Protein AF-A0A842LX96-F1 (afdb_monomer)

Radius of gyration: 23.02 Å; Cα contacts (8 Å, |Δi|>4): 165; chains: 1; bounding box: 58×31×59 Å

Secondary structure (DSSP, 8-state):
---TTHHHHHHHHHHHHHHEEEEEEEEETTEEEEEEEESS-HHHHHHHHHHHS-TTEEEEEEEETTEEEEEEEE----HHHHHHHHHHHHHHHHHHHHHHTT--TTT-GGGGGGGHHHHHHHHHHHHHHHHHHHHHT-

Foldseek 3Di:
DDDPCVVLVVLQVVLQVVFFVFPDWDADPQKIKTKGFGPDDPVVSVVSCVVRHDPQKDWDWDDDPRMTIIIIHGDDDPVVVVVVVLVVQLQVQLCVQLVVVVQHCVVPVVSSVNSNVRSVVVCVVVVVVVVVVVVVVD

Structure (mmCIF, N/CA/C/O backbone):
data_AF-A0A842LX96-F1
#
_entry.id   AF-A0A842LX96-F1
#
loop_
_atom_site.group_PDB
_atom_site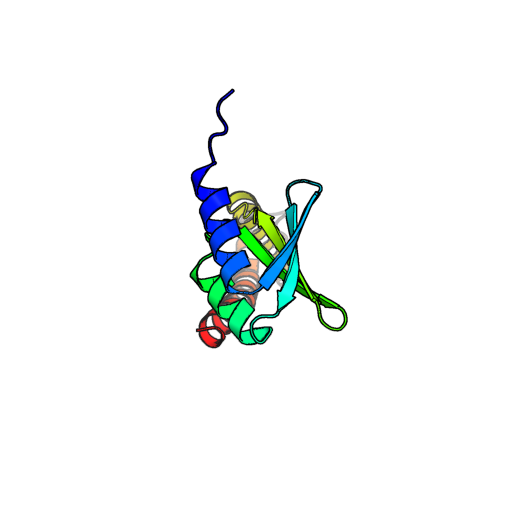.id
_atom_site.type_symbol
_atom_site.label_atom_id
_atom_site.label_alt_id
_atom_site.label_comp_id
_atom_site.label_asym_id
_atom_site.label_entity_id
_atom_site.label_seq_id
_atom_site.pdbx_PDB_ins_code
_atom_site.Cartn_x
_atom_site.Cartn_y
_atom_site.Cartn_z
_atom_site.occupancy
_atom_site.B_iso_or_equiv
_atom_site.auth_seq_id
_atom_site.auth_comp_id
_atom_site.auth_asym_id
_atom_site.auth_atom_id
_atom_site.pdbx_PDB_model_num
ATOM 1 N N . MET A 1 1 ? -31.520 16.627 -3.575 1.00 38.06 1 MET A N 1
ATOM 2 C CA . MET A 1 1 ? -30.362 15.749 -3.836 1.00 38.06 1 MET A CA 1
ATOM 3 C C . MET A 1 1 ? -30.390 14.664 -2.775 1.00 38.06 1 MET A C 1
ATOM 5 O O . MET A 1 1 ? -30.026 14.938 -1.642 1.00 38.06 1 MET A O 1
ATOM 9 N N . GLU A 1 2 ? -30.941 13.495 -3.100 1.00 35.00 2 GLU A N 1
ATOM 10 C CA . GLU A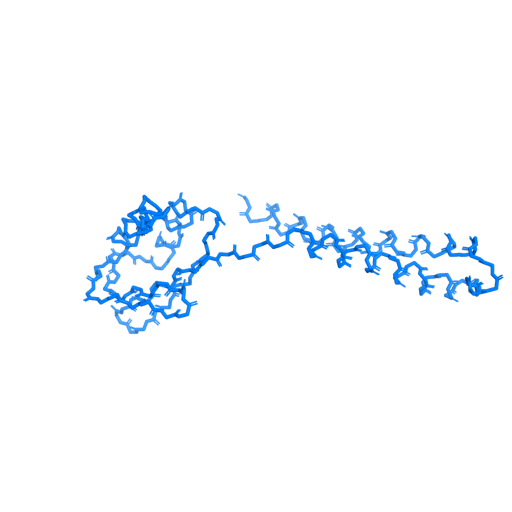 1 2 ? -30.909 12.322 -2.217 1.00 35.00 2 GLU A CA 1
ATOM 11 C C . GLU A 1 2 ? -29.460 11.843 -2.018 1.00 35.00 2 GLU A C 1
ATOM 13 O O . GLU A 1 2 ? -28.710 11.793 -3.000 1.00 35.00 2 GLU A O 1
ATOM 18 N N . PRO A 1 3 ? -29.036 11.497 -0.789 1.00 47.44 3 PRO A N 1
ATOM 19 C CA . PRO A 1 3 ? -27.689 11.002 -0.555 1.00 47.44 3 PRO A CA 1
ATOM 20 C C . PRO A 1 3 ? -27.604 9.548 -1.030 1.00 47.44 3 PRO A C 1
ATOM 22 O O . PRO A 1 3 ? -28.285 8.674 -0.500 1.00 47.44 3 PRO A O 1
ATOM 25 N N . LYS A 1 4 ? -26.758 9.278 -2.027 1.00 48.34 4 LYS A N 1
ATOM 26 C CA . LYS A 1 4 ? -26.601 7.967 -2.684 1.00 48.34 4 LYS A CA 1
ATOM 27 C C . LYS A 1 4 ? -26.004 6.844 -1.809 1.00 48.34 4 LYS A C 1
ATOM 29 O O . LYS A 1 4 ? -25.839 5.740 -2.313 1.00 48.34 4 LYS A O 1
ATOM 34 N N . ASP A 1 5 ? -25.757 7.066 -0.515 1.00 58.38 5 ASP A N 1
ATOM 35 C CA . ASP A 1 5 ? -24.982 6.140 0.332 1.00 58.38 5 ASP A CA 1
ATOM 36 C C . ASP A 1 5 ? -25.552 5.917 1.752 1.00 58.38 5 ASP A C 1
ATOM 38 O O . ASP A 1 5 ? -24.845 5.456 2.645 1.00 58.38 5 ASP A O 1
ATOM 42 N N . THR A 1 6 ? -26.834 6.209 2.005 1.00 61.12 6 THR A N 1
ATOM 43 C CA . THR A 1 6 ? -27.439 6.141 3.360 1.00 61.12 6 THR A CA 1
ATOM 44 C C . THR A 1 6 ? -27.325 4.774 4.049 1.00 61.12 6 THR A C 1
ATOM 46 O O . THR A 1 6 ? -27.140 4.715 5.264 1.00 61.12 6 THR A O 1
ATOM 49 N N . TRP A 1 7 ? -27.376 3.671 3.297 1.00 63.84 7 TRP A N 1
ATOM 50 C CA . TRP A 1 7 ? -27.241 2.319 3.854 1.00 63.84 7 TRP A CA 1
ATOM 51 C C . TRP A 1 7 ? -25.821 2.020 4.362 1.00 63.84 7 TRP A C 1
ATOM 53 O O . TRP A 1 7 ? -25.660 1.285 5.338 1.00 63.84 7 TRP A O 1
ATOM 63 N N . LYS A 1 8 ? -24.790 2.614 3.739 1.00 75.25 8 LYS A N 1
ATOM 64 C CA . LYS A 1 8 ? -23.386 2.435 4.138 1.00 75.25 8 LYS A CA 1
ATOM 65 C C . LYS A 1 8 ? -23.130 3.085 5.496 1.00 75.25 8 LYS A C 1
ATOM 67 O O . LYS A 1 8 ? -22.542 2.456 6.372 1.00 75.25 8 LYS A O 1
ATOM 72 N N . PHE A 1 9 ? -23.649 4.298 5.698 1.00 77.94 9 PHE A N 1
ATOM 73 C CA . PHE A 1 9 ? -23.548 5.011 6.975 1.00 77.94 9 PHE A CA 1
ATOM 74 C C . PHE A 1 9 ? -24.183 4.235 8.130 1.00 77.94 9 PHE A C 1
ATOM 76 O O . PHE A 1 9 ? -23.579 4.141 9.196 1.00 77.94 9 PHE A O 1
ATOM 83 N N . TRP A 1 10 ? -25.358 3.633 7.915 1.00 80.00 10 TRP A N 1
ATOM 84 C CA . TRP A 1 10 ? -26.012 2.817 8.942 1.00 80.00 10 TRP A CA 1
ATOM 85 C C . TRP A 1 10 ? -25.163 1.602 9.336 1.00 80.00 10 TRP A C 1
ATOM 87 O O . TRP A 1 10 ? -24.987 1.341 10.523 1.00 80.00 10 TRP A O 1
ATOM 97 N N . LYS A 1 11 ? -24.564 0.912 8.355 1.00 85.50 11 LYS A N 1
ATOM 98 C CA . LYS A 1 11 ? -23.706 -0.255 8.603 1.00 85.50 11 LYS A CA 1
ATOM 99 C C . LYS A 1 11 ? -22.427 0.110 9.369 1.00 85.50 11 LYS A C 1
ATOM 101 O O . LYS A 1 11 ? -22.034 -0.611 10.284 1.00 85.50 11 LYS A O 1
ATOM 106 N N . ILE A 1 12 ? -21.795 1.234 9.015 1.00 86.50 12 ILE A N 1
ATOM 107 C CA . ILE A 1 12 ? -20.620 1.766 9.727 1.00 86.50 12 ILE A CA 1
ATOM 108 C C . ILE A 1 12 ? -21.000 2.108 11.171 1.00 86.50 12 ILE A C 1
ATOM 110 O O . ILE A 1 12 ? -20.337 1.672 12.109 1.00 86.50 12 ILE A O 1
ATOM 114 N N . GLU A 1 13 ? -22.090 2.851 11.360 1.00 87.12 13 GLU A N 1
ATOM 115 C CA . GLU A 1 13 ? -22.537 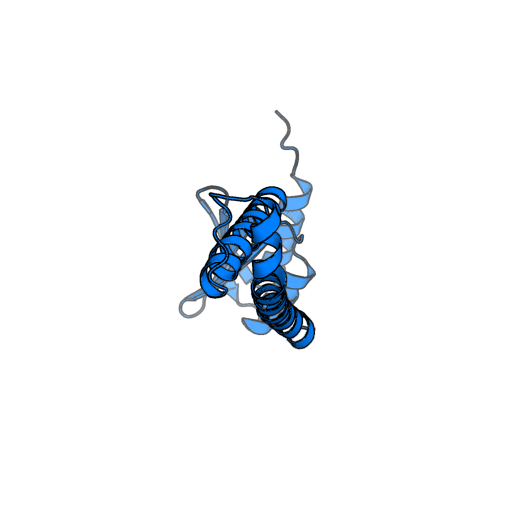3.266 12.687 1.00 87.12 13 GLU A CA 1
ATOM 116 C C . GLU A 1 13 ? -22.910 2.067 13.571 1.00 87.12 13 GLU A C 1
ATOM 118 O O . GLU A 1 13 ? -22.538 2.026 14.744 1.00 87.12 13 GLU A O 1
ATOM 123 N N . GLU A 1 14 ? -23.584 1.060 13.017 1.00 89.00 14 GLU A N 1
ATOM 124 C CA . GLU A 1 14 ? -23.900 -0.183 13.720 1.00 89.00 14 GLU A CA 1
ATOM 125 C C . GLU A 1 14 ? -22.628 -0.940 14.133 1.00 89.00 14 GLU A C 1
ATOM 127 O O . GLU A 1 14 ? -22.507 -1.374 15.282 1.00 89.00 14 GLU A O 1
ATOM 132 N N . ALA A 1 15 ? -21.653 -1.082 13.228 1.00 89.06 15 ALA A N 1
ATOM 133 C CA . ALA A 1 15 ? -20.379 -1.734 13.528 1.00 89.06 15 ALA A CA 1
ATOM 134 C C . ALA A 1 15 ? -19.642 -1.025 14.675 1.00 89.06 15 ALA A C 1
ATOM 136 O O . ALA A 1 15 ? -19.201 -1.679 15.618 1.00 89.06 15 ALA A O 1
ATOM 137 N N . VAL A 1 16 ? -19.594 0.308 14.651 1.00 90.38 16 VAL A N 1
ATOM 138 C CA . VAL A 1 16 ? -18.941 1.109 15.691 1.00 90.38 16 VAL A CA 1
ATOM 139 C C . VAL A 1 16 ? -19.676 1.018 17.033 1.00 90.38 16 VAL A C 1
ATOM 141 O O . VAL A 1 16 ? -19.040 0.796 18.062 1.00 90.38 16 VAL A O 1
ATOM 144 N N . ARG A 1 17 ? -21.012 1.118 17.049 1.00 90.75 17 ARG A N 1
ATOM 145 C CA . ARG A 1 17 ? -21.826 1.025 18.282 1.00 90.75 17 ARG A CA 1
ATOM 146 C C . ARG A 1 17 ? -21.742 -0.339 18.975 1.00 90.75 17 ARG A C 1
ATOM 148 O O . ARG A 1 17 ? -21.987 -0.427 20.185 1.00 90.75 17 ARG A O 1
ATOM 155 N N . ASN A 1 18 ? -21.404 -1.390 18.227 1.00 90.94 18 ASN A N 1
ATOM 156 C CA . ASN A 1 18 ? -21.121 -2.710 18.791 1.00 90.94 18 ASN A CA 1
ATOM 157 C C . ASN A 1 18 ? -19.807 -2.720 19.587 1.00 90.94 18 ASN A C 1
ATOM 159 O O . ASN A 1 18 ? -19.725 -3.421 20.590 1.00 90.94 18 ASN A O 1
ATOM 163 N N . CYS A 1 19 ? -18.814 -1.924 19.182 1.00 88.38 19 CYS A N 1
ATOM 164 C CA . CYS A 1 19 ? -17.495 -1.874 19.816 1.00 88.38 19 CYS A CA 1
ATOM 165 C C . CYS A 1 19 ? -17.416 -0.860 20.966 1.00 88.38 19 CYS A C 1
ATOM 167 O O . CYS A 1 19 ? -16.739 -1.104 21.966 1.00 88.38 19 CYS A O 1
ATOM 169 N N . ILE A 1 20 ? -18.092 0.283 20.824 1.00 90.12 20 ILE A N 1
ATOM 170 C CA . ILE A 1 20 ? -18.002 1.408 21.763 1.00 90.12 20 ILE A CA 1
ATOM 171 C C . ILE A 1 20 ? -19.381 1.973 22.108 1.00 90.12 20 ILE A C 1
ATOM 173 O O . ILE A 1 20 ? -20.329 1.923 21.319 1.00 90.12 20 ILE A O 1
ATOM 177 N N . GLU A 1 21 ? -19.504 2.542 23.300 1.00 91.19 21 GLU A N 1
ATOM 178 C CA . GLU A 1 21 ? -20.636 3.384 23.671 1.00 91.19 21 GLU A CA 1
ATOM 179 C C . GLU A 1 21 ? -20.383 4.813 23.186 1.00 91.19 21 GLU A C 1
ATOM 181 O O . GLU A 1 21 ? -19.708 5.599 23.847 1.00 91.19 21 GLU A O 1
ATOM 186 N N . VAL A 1 22 ? -20.869 5.112 21.977 1.00 90.31 22 VAL A N 1
ATOM 187 C CA . VAL A 1 22 ? -20.661 6.403 21.307 1.00 90.31 22 VAL A CA 1
ATOM 188 C C . VAL A 1 22 ? -21.377 7.518 22.072 1.00 90.31 22 VAL A C 1
ATOM 190 O O . VAL A 1 22 ? -22.607 7.516 22.136 1.00 90.31 22 VAL A O 1
ATOM 193 N N . TYR A 1 23 ? -20.620 8.493 22.575 1.00 90.69 23 TYR A N 1
ATOM 194 C CA . TYR A 1 23 ? -21.163 9.718 23.174 1.00 90.69 23 TYR A CA 1
ATOM 195 C C . TYR A 1 23 ? -21.036 10.937 22.251 1.00 90.69 23 TYR A C 1
ATOM 197 O O . TYR A 1 23 ? -21.808 11.882 22.388 1.00 90.69 23 TYR A O 1
ATOM 205 N N . ASP A 1 24 ? -20.092 10.925 21.303 1.00 89.56 24 ASP A N 1
ATOM 206 C CA . ASP A 1 24 ? -19.899 12.012 20.338 1.00 89.56 24 ASP A CA 1
ATOM 207 C C . ASP A 1 24 ? -19.503 11.468 18.955 1.00 89.56 24 ASP A C 1
ATOM 209 O O . ASP A 1 24 ? -18.820 10.445 18.834 1.00 89.56 24 ASP A O 1
ATOM 213 N N . ARG A 1 25 ? -19.942 12.158 17.897 1.00 90.50 25 ARG A N 1
ATOM 214 C CA . ARG A 1 25 ? -19.614 11.850 16.499 1.00 90.50 25 ARG A CA 1
ATOM 215 C C . ARG A 1 25 ? -19.257 13.135 15.770 1.00 90.50 25 ARG A C 1
ATOM 217 O O . ARG A 1 25 ? -20.082 14.039 15.661 1.00 90.50 25 ARG A O 1
ATOM 224 N N . ARG A 1 26 ? -18.0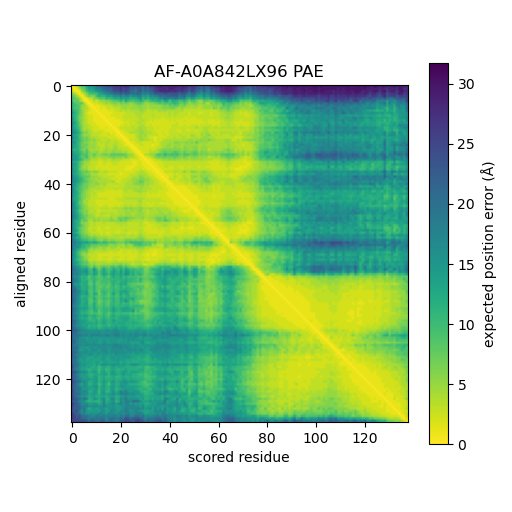68 13.169 15.174 1.00 90.88 26 ARG A N 1
ATOM 225 C CA . ARG A 1 26 ? -17.609 14.271 14.323 1.00 90.88 26 ARG A CA 1
ATOM 226 C C . ARG A 1 26 ? -17.322 13.788 12.913 1.00 90.88 26 ARG A C 1
ATOM 228 O O . ARG A 1 26 ? -16.829 12.684 12.724 1.00 90.88 26 ARG A O 1
ATOM 235 N N . GLU A 1 27 ? -17.618 14.627 11.933 1.00 88.94 27 GLU A N 1
ATOM 236 C CA . GLU A 1 27 ? -17.227 14.410 10.543 1.00 88.94 27 GLU A CA 1
ATOM 237 C C . GLU A 1 27 ? -16.209 15.482 10.164 1.00 88.94 27 GLU A C 1
ATOM 239 O O . GLU A 1 27 ? -16.508 16.675 10.222 1.00 88.94 27 GLU A O 1
ATOM 244 N N . GLU A 1 28 ? -14.997 15.067 9.806 1.00 85.56 28 GLU A N 1
ATOM 245 C CA . GLU A 1 28 ? -13.924 15.979 9.425 1.00 85.56 28 GLU A CA 1
ATOM 246 C C . GLU A 1 28 ? -13.273 15.501 8.128 1.00 85.56 28 GLU A C 1
ATOM 248 O O . GLU A 1 28 ? -12.811 14.369 8.022 1.00 85.56 28 GLU A O 1
ATOM 253 N N . ARG A 1 29 ? -13.256 16.365 7.103 1.00 79.31 29 ARG A N 1
ATOM 254 C CA . ARG A 1 29 ? -12.643 16.083 5.787 1.00 79.31 29 ARG A CA 1
ATOM 255 C C . ARG A 1 29 ? -13.102 14.758 5.140 1.00 79.31 29 ARG A C 1
ATOM 257 O O . ARG A 1 29 ? -12.351 14.157 4.376 1.00 79.31 29 ARG A O 1
ATOM 264 N N . GLY A 1 30 ? -14.335 14.324 5.413 1.00 79.62 30 GLY A N 1
ATOM 265 C CA . GLY A 1 30 ? -14.907 13.070 4.903 1.00 79.62 30 GLY A CA 1
ATOM 266 C C . GLY A 1 30 ? -14.556 11.815 5.715 1.00 79.62 30 GLY A C 1
ATOM 267 O O . GLY A 1 30 ? -14.931 10.720 5.304 1.00 79.62 30 GLY A O 1
ATOM 268 N N . ALA A 1 31 ? -13.862 11.959 6.848 1.00 85.38 31 ALA A N 1
ATOM 269 C CA . ALA A 1 31 ? -13.679 10.911 7.847 1.00 85.38 31 ALA A CA 1
ATOM 270 C C . ALA A 1 31 ? -14.711 11.058 8.978 1.00 85.38 31 ALA A C 1
ATOM 272 O O . ALA A 1 31 ? -15.014 12.168 9.423 1.00 85.38 31 ALA A O 1
ATOM 273 N N . LEU A 1 32 ? -15.245 9.933 9.451 1.00 90.56 32 LEU A N 1
ATOM 274 C CA . LEU A 1 32 ? -16.180 9.847 10.569 1.00 90.56 32 LEU A CA 1
ATOM 275 C C . LEU A 1 32 ? -15.425 9.440 11.831 1.00 90.56 32 LEU A C 1
ATOM 277 O O . LEU A 1 32 ? -14.918 8.326 11.934 1.00 90.56 32 LEU A O 1
ATOM 281 N N . HIS A 1 33 ? -15.382 10.332 12.808 1.00 91.88 33 HIS A N 1
ATOM 282 C CA . HIS A 1 33 ? -14.754 10.115 14.102 1.00 91.8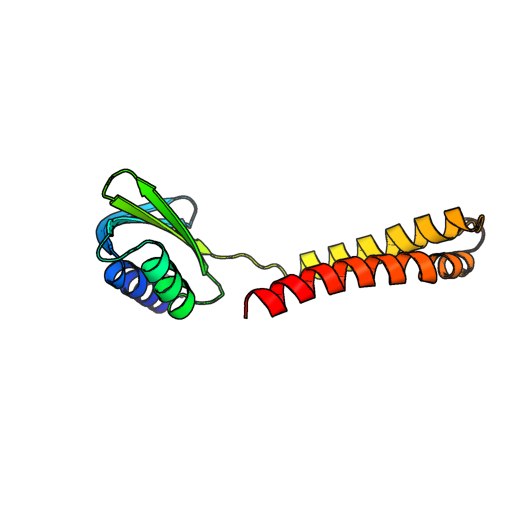8 33 HIS A CA 1
ATOM 283 C C . HIS A 1 33 ? -15.826 9.844 15.153 1.00 91.88 33 HIS A C 1
ATOM 285 O O . HIS A 1 33 ? -16.659 10.705 15.441 1.00 91.88 33 HIS A O 1
ATOM 291 N N . TYR A 1 34 ? -15.789 8.656 15.745 1.00 92.25 34 TYR A N 1
ATOM 292 C CA . TYR A 1 34 ? -16.687 8.239 16.813 1.00 92.25 34 TYR A CA 1
ATOM 293 C C . TYR A 1 34 ? -15.923 8.165 18.126 1.00 92.25 34 TYR A C 1
ATOM 295 O O . TYR A 1 34 ? -14.936 7.440 18.232 1.00 92.25 34 TYR A O 1
ATOM 303 N N . PHE A 1 35 ? -16.400 8.896 19.124 1.00 91.56 35 PHE A N 1
ATOM 304 C CA . PHE A 1 35 ? -15.822 8.932 20.459 1.00 91.56 35 PHE A CA 1
ATOM 305 C C . PHE A 1 35 ? -16.730 8.148 21.399 1.00 91.56 35 PHE A C 1
ATOM 307 O O . PHE A 1 35 ? -17.937 8.406 21.456 1.00 91.56 35 PHE A O 1
ATOM 314 N N . GLY A 1 36 ? -16.169 7.182 22.119 1.00 92.06 36 GLY A N 1
ATOM 315 C CA . GLY A 1 36 ? -16.965 6.341 23.000 1.00 92.06 36 GLY A CA 1
ATOM 316 C C . GLY A 1 36 ? -16.164 5.576 24.034 1.00 92.06 36 GLY A C 1
ATOM 317 O O . GLY A 1 36 ? -14.952 5.408 23.914 1.00 92.06 36 GLY A O 1
ATOM 318 N N . ILE A 1 37 ? -16.868 5.087 25.050 1.00 91.75 37 ILE A N 1
ATOM 319 C CA . ILE A 1 37 ? -16.288 4.211 26.070 1.00 91.75 37 ILE A CA 1
ATOM 320 C C . ILE A 1 37 ? -16.174 2.802 25.462 1.00 91.75 37 ILE A C 1
ATOM 322 O O . ILE A 1 37 ? -17.153 2.316 24.880 1.00 91.75 37 ILE A O 1
ATOM 326 N N . PRO A 1 38 ? -15.006 2.142 25.527 1.00 91.88 38 PRO A N 1
ATOM 327 C CA . PRO A 1 38 ? -14.832 0.803 24.986 1.00 91.88 38 PRO A CA 1
ATOM 328 C C . PRO A 1 38 ? -15.701 -0.209 25.730 1.00 91.88 38 PRO A C 1
ATOM 330 O O . PRO A 1 38 ? -15.657 -0.303 26.953 1.00 91.88 38 PRO A O 1
ATOM 333 N N . LYS A 1 39 ? -16.466 -1.009 24.981 1.00 90.62 39 LYS A N 1
ATOM 334 C CA . LYS A 1 39 ? -17.217 -2.153 25.532 1.00 90.62 39 LYS A CA 1
ATOM 335 C C . LYS A 1 39 ? -16.393 -3.442 25.544 1.00 90.62 39 LYS A C 1
ATOM 337 O O . LYS A 1 39 ? -16.826 -4.448 26.094 1.00 90.62 39 LYS A O 1
ATOM 342 N N . MET A 1 40 ? -15.245 -3.421 24.875 1.00 90.31 40 MET A N 1
ATOM 343 C CA . MET A 1 40 ? -14.401 -4.575 24.585 1.00 90.31 40 MET A CA 1
ATOM 344 C C . MET A 1 40 ? -12.951 -4.133 24.387 1.00 90.31 40 MET A C 1
ATOM 346 O O . MET A 1 40 ? -12.662 -2.938 24.288 1.00 90.31 40 MET A O 1
ATOM 350 N N . SER A 1 41 ? -12.034 -5.092 24.298 1.00 89.44 41 SER A N 1
ATOM 351 C CA . SER A 1 41 ? -10.624 -4.795 24.046 1.00 89.44 41 SER A CA 1
ATOM 352 C C . SER A 1 41 ? -10.401 -4.209 22.646 1.00 89.44 41 SER A C 1
ATOM 354 O O . SER A 1 41 ? -11.155 -4.469 21.705 1.00 89.44 41 SER A O 1
ATOM 356 N N . LYS A 1 42 ? -9.300 -3.467 22.467 1.00 87.50 42 LYS A N 1
ATOM 357 C CA . LYS A 1 42 ? -8.898 -2.925 21.157 1.00 87.50 42 LYS A CA 1
ATOM 358 C C . LYS A 1 42 ? -8.795 -4.012 20.081 1.00 87.50 42 LYS A C 1
ATOM 360 O O . LYS A 1 42 ? -9.152 -3.771 18.932 1.00 87.50 42 LYS A O 1
ATOM 365 N N . LYS A 1 43 ? -8.322 -5.206 20.456 1.00 88.88 43 LYS A N 1
ATOM 366 C CA . LYS A 1 43 ? -8.180 -6.348 19.547 1.00 88.88 43 LYS A CA 1
ATOM 367 C C . LYS A 1 43 ? -9.543 -6.870 19.083 1.00 88.88 43 LYS A C 1
ATOM 369 O O . LYS A 1 43 ? -9.738 -7.055 17.892 1.00 88.88 43 LYS A O 1
ATOM 374 N N . GLU A 1 44 ? -10.492 -7.050 19.997 1.00 90.12 44 GLU A N 1
ATOM 375 C CA . GLU A 1 44 ? -11.856 -7.482 19.654 1.00 90.12 44 GLU A CA 1
ATOM 376 C C . GLU A 1 44 ? -12.579 -6.436 18.802 1.00 90.12 44 GLU A C 1
ATOM 378 O O . GLU A 1 44 ? -13.187 -6.776 17.789 1.00 90.12 44 GLU A O 1
ATOM 383 N N . ALA A 1 45 ? -12.443 -5.157 19.164 1.00 89.56 45 ALA A N 1
ATOM 384 C CA . ALA A 1 45 ? -12.994 -4.059 18.381 1.00 89.56 45 ALA A CA 1
ATOM 385 C C . ALA A 1 45 ? -12.422 -4.050 16.957 1.00 89.56 45 ALA A C 1
ATOM 387 O O . ALA A 1 45 ? -13.172 -3.852 16.004 1.00 89.56 45 ALA A O 1
ATOM 388 N N . TYR A 1 46 ? -11.120 -4.308 16.804 1.00 90.19 46 TYR A N 1
ATOM 389 C CA . TYR A 1 46 ? -10.471 -4.405 15.499 1.00 90.19 46 TYR A CA 1
ATOM 390 C C . TYR A 1 46 ? -11.036 -5.553 14.652 1.00 90.19 46 TYR A C 1
ATOM 392 O O . TYR A 1 46 ? -11.399 -5.323 13.503 1.00 90.19 46 TYR A O 1
ATOM 400 N N . GLU A 1 47 ? -11.190 -6.758 15.208 1.00 90.56 47 GLU A N 1
ATOM 401 C CA . GLU A 1 47 ? -11.755 -7.911 14.482 1.00 90.56 47 GLU A CA 1
ATOM 402 C C . GLU A 1 47 ? -13.216 -7.682 14.050 1.00 90.56 47 GLU A C 1
ATOM 404 O O . GLU A 1 47 ? -13.621 -8.018 12.932 1.00 90.56 47 GLU A O 1
ATOM 409 N N . ILE A 1 48 ? -14.030 -7.062 14.911 1.00 89.56 48 ILE A N 1
ATOM 410 C CA . ILE A 1 48 ? -15.428 -6.745 14.584 1.00 89.56 48 ILE A CA 1
ATOM 411 C C . ILE A 1 48 ? -15.506 -5.671 13.502 1.00 89.56 48 ILE A C 1
ATOM 413 O O . ILE A 1 48 ? -16.281 -5.808 12.556 1.00 89.56 48 ILE A O 1
ATOM 417 N N . LEU A 1 49 ? -14.710 -4.609 13.621 1.00 90.25 49 LEU A N 1
ATOM 418 C CA . LEU A 1 49 ? -14.688 -3.542 12.626 1.00 90.25 49 LEU A CA 1
ATOM 419 C C . LEU A 1 49 ? -14.192 -4.077 11.284 1.00 90.25 49 LEU A C 1
ATOM 421 O O . LEU A 1 49 ? -14.878 -3.889 10.286 1.00 90.25 49 LEU A O 1
ATOM 425 N N . LYS A 1 50 ? -13.102 -4.850 11.266 1.00 88.81 50 LYS A N 1
ATOM 426 C CA . LYS A 1 50 ? -12.564 -5.482 10.054 1.00 88.81 50 LYS A CA 1
ATOM 427 C C . LYS A 1 50 ? -13.562 -6.425 9.373 1.00 88.81 50 LYS A C 1
ATOM 429 O O . LYS A 1 50 ? -13.600 -6.484 8.152 1.00 88.81 50 LYS A O 1
ATOM 434 N N . SER A 1 51 ? -14.377 -7.154 10.138 1.00 87.75 51 SER A N 1
ATOM 435 C CA . SER A 1 51 ? -15.370 -8.085 9.574 1.00 87.75 51 SER A CA 1
ATOM 436 C C . SER A 1 51 ? -16.678 -7.422 9.133 1.00 87.75 51 SER A C 1
ATOM 438 O O . SER A 1 51 ? -17.355 -7.935 8.240 1.00 87.75 51 SER A O 1
ATOM 440 N N . LYS A 1 52 ? -17.073 -6.303 9.754 1.00 87.75 52 LYS A N 1
ATOM 441 C CA . LYS A 1 52 ? -18.356 -5.635 9.475 1.00 87.75 52 LYS A CA 1
ATOM 442 C C . LYS A 1 52 ? -18.241 -4.427 8.544 1.00 87.75 52 LYS A C 1
ATOM 444 O O . LYS A 1 52 ? -19.223 -4.124 7.853 1.00 87.75 52 LYS A O 1
ATOM 449 N N . LEU A 1 53 ? -17.099 -3.739 8.521 1.00 87.19 53 LEU A N 1
ATOM 450 C CA . LEU A 1 53 ? -16.873 -2.597 7.635 1.00 87.19 53 LEU A CA 1
ATOM 451 C C . LEU A 1 53 ? -16.773 -3.054 6.170 1.00 87.19 53 LEU A C 1
ATOM 453 O O . LEU A 1 53 ? -16.250 -4.132 5.894 1.00 87.19 53 LEU A O 1
ATOM 457 N N . PRO A 1 54 ? -17.307 -2.276 5.211 1.00 83.69 54 PRO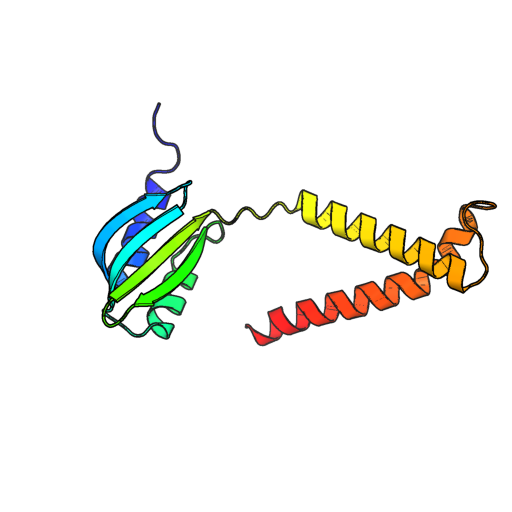 A N 1
ATOM 458 C CA . PRO A 1 54 ? -17.045 -2.517 3.794 1.00 83.69 54 PRO A CA 1
ATOM 459 C C . PRO A 1 54 ? -15.553 -2.321 3.472 1.00 83.69 54 PRO A C 1
ATOM 461 O O . PRO A 1 54 ? -14.956 -1.402 4.015 1.00 83.69 54 PRO A O 1
ATOM 464 N N . GLU A 1 55 ? -14.994 -3.092 2.529 1.00 81.12 55 GLU A N 1
ATOM 465 C CA . GLU A 1 55 ? -13.586 -2.964 2.074 1.00 81.12 55 GLU A CA 1
ATOM 466 C C . GLU A 1 55 ? -13.229 -1.568 1.529 1.00 81.12 55 GLU A C 1
ATOM 468 O O . GLU A 1 55 ? -12.066 -1.207 1.443 1.00 81.12 55 GLU A O 1
ATOM 473 N N . GLU A 1 56 ? -14.225 -0.762 1.155 1.00 81.69 56 GLU A N 1
ATOM 474 C CA . GLU A 1 56 ? -14.040 0.629 0.720 1.00 81.69 56 GLU A CA 1
ATOM 475 C C . GLU A 1 56 ? -13.718 1.592 1.877 1.00 81.69 56 GLU A C 1
ATOM 477 O O . GLU A 1 56 ? -13.500 2.778 1.634 1.00 81.69 56 GLU A O 1
ATOM 482 N N . TYR A 1 57 ? -13.768 1.133 3.128 1.00 86.50 57 TYR A N 1
ATOM 483 C CA . TYR A 1 57 ? -13.516 1.943 4.312 1.00 86.50 57 TYR A CA 1
ATOM 484 C C . TYR A 1 57 ? -12.438 1.301 5.165 1.00 86.50 57 TYR A C 1
ATOM 486 O O . TYR A 1 57 ? -12.560 0.150 5.578 1.00 86.50 57 TYR A O 1
ATOM 494 N N . ASP A 1 58 ? -11.451 2.109 5.515 1.00 87.81 58 ASP A N 1
ATOM 495 C CA . ASP A 1 58 ? -10.448 1.749 6.499 1.00 87.81 58 ASP A CA 1
ATOM 496 C C . ASP A 1 58 ? -10.741 2.481 7.814 1.00 87.81 58 ASP A C 1
ATOM 498 O O . ASP A 1 58 ? -11.527 3.442 7.877 1.00 87.81 58 ASP A O 1
ATOM 502 N N . PHE A 1 59 ? -10.169 1.979 8.902 1.00 91.75 59 PHE A N 1
ATOM 503 C CA . PHE A 1 59 ? -10.430 2.490 10.232 1.00 91.75 59 PHE A CA 1
ATOM 504 C C . PHE A 1 59 ? -9.192 2.485 11.119 1.00 91.75 59 PHE A C 1
ATOM 506 O O . PHE A 1 59 ? -8.348 1.594 11.089 1.00 91.75 59 PHE A O 1
ATOM 513 N N . VAL A 1 60 ? -9.130 3.473 12.007 1.00 90.94 60 VAL A N 1
ATOM 514 C CA . VAL A 1 60 ? -8.098 3.560 13.037 1.00 90.94 60 VAL A CA 1
ATOM 515 C C . VAL A 1 60 ? -8.757 3.674 14.399 1.00 90.94 60 VAL A C 1
ATOM 517 O O . VAL A 1 60 ? -9.641 4.503 14.612 1.00 90.94 60 VAL A O 1
ATOM 520 N N . ILE A 1 61 ? -8.293 2.843 15.333 1.00 92.50 61 ILE A N 1
ATOM 521 C CA . ILE A 1 61 ? -8.699 2.882 16.737 1.00 92.50 61 ILE A CA 1
ATOM 522 C C . ILE A 1 61 ? -7.585 3.551 17.544 1.00 92.50 61 ILE A C 1
ATOM 524 O O . ILE A 1 61 ? -6.515 2.963 17.755 1.00 92.50 61 ILE A O 1
ATOM 528 N N . HIS A 1 62 ? -7.848 4.764 18.022 1.00 91.31 62 HIS A N 1
ATOM 529 C CA . HIS A 1 62 ? -7.014 5.430 19.016 1.00 91.31 62 HIS A CA 1
ATOM 530 C C . HIS A 1 62 ? -7.593 5.208 20.408 1.00 91.31 62 HIS A C 1
ATOM 532 O O . HIS A 1 62 ? -8.780 5.412 20.637 1.00 91.31 62 HIS A O 1
ATOM 538 N N . GLU A 1 63 ? -6.742 4.807 21.341 1.00 90.00 63 GLU A N 1
ATOM 539 C CA . GLU A 1 63 ? -7.097 4.638 22.745 1.00 90.00 63 GL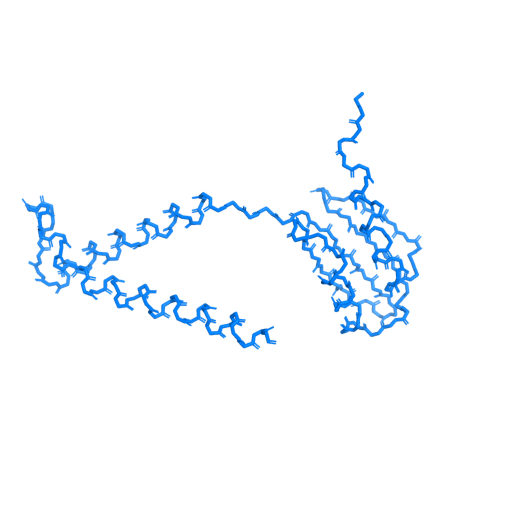U A CA 1
ATOM 540 C C . GLU A 1 63 ? -6.564 5.843 23.518 1.00 90.00 63 GLU A C 1
ATOM 542 O O . GLU A 1 63 ? -5.372 6.148 23.461 1.00 90.00 63 GLU A O 1
ATOM 547 N N . ILE A 1 64 ? -7.463 6.568 24.180 1.00 86.69 64 ILE A N 1
ATOM 548 C CA . ILE A 1 64 ? -7.150 7.744 24.987 1.00 86.69 64 ILE A CA 1
ATOM 549 C C . ILE A 1 64 ? -7.727 7.517 26.381 1.00 86.69 64 ILE A C 1
ATOM 551 O O . ILE A 1 64 ? -8.926 7.679 26.594 1.00 86.69 64 ILE A O 1
ATOM 555 N N . HIS A 1 65 ? -6.855 7.184 27.336 1.00 85.25 65 HIS A N 1
ATOM 556 C CA . HIS A 1 65 ? -7.218 6.849 28.718 1.00 85.25 65 HIS A CA 1
ATOM 557 C C . HIS A 1 65 ? -8.249 5.708 28.788 1.00 85.25 65 HIS A C 1
ATOM 559 O O . HIS A 1 65 ? -7.884 4.558 28.584 1.00 85.25 65 HIS A O 1
ATOM 565 N N . GLU A 1 66 ? -9.520 6.027 29.042 1.00 86.00 66 GLU A N 1
ATOM 566 C CA . GLU A 1 66 ? -10.636 5.075 29.145 1.00 86.00 66 GLU A CA 1
ATOM 567 C C . GLU A 1 66 ? -11.622 5.212 27.973 1.00 86.00 66 GLU A C 1
ATOM 569 O O . GLU A 1 66 ? -12.784 4.826 28.064 1.00 86.00 66 GLU A O 1
ATOM 574 N N . SER A 1 67 ? -11.208 5.835 26.869 1.00 86.31 67 SER A N 1
ATOM 575 C CA . SER A 1 67 ? -12.064 6.084 25.707 1.00 86.31 67 SER A CA 1
ATOM 576 C C . SER A 1 67 ? -11.394 5.649 24.412 1.00 86.31 67 SER A C 1
ATOM 578 O O . SER A 1 67 ? -10.188 5.806 24.222 1.00 86.31 67 SER A O 1
ATOM 580 N N . PHE A 1 68 ? -12.194 5.116 23.493 1.00 89.88 68 PHE A N 1
ATOM 581 C CA . PHE A 1 68 ? -11.784 4.806 22.132 1.00 89.88 68 PHE A CA 1
ATOM 582 C C . PHE A 1 68 ? -12.286 5.891 21.184 1.00 89.88 68 PHE A C 1
ATOM 584 O O . PHE A 1 68 ? -13.440 6.320 21.240 1.00 89.88 68 PHE 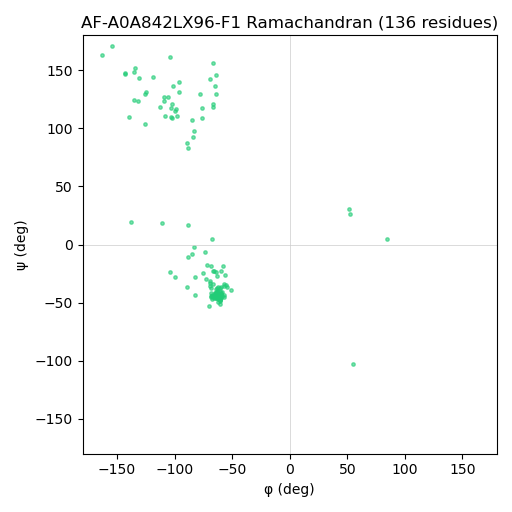A O 1
ATOM 591 N N . ILE A 1 69 ? -11.405 6.294 20.277 1.00 91.50 69 ILE A N 1
ATOM 592 C CA . ILE A 1 69 ? -11.741 7.084 19.102 1.00 91.50 69 ILE A CA 1
ATOM 593 C C . ILE A 1 69 ? -11.614 6.161 17.903 1.00 91.50 69 ILE A C 1
ATOM 595 O O . ILE A 1 69 ? -10.508 5.756 17.539 1.00 91.50 69 ILE A O 1
ATOM 599 N N . ILE A 1 70 ? -12.749 5.829 17.300 1.00 92.56 70 ILE A N 1
ATOM 600 C CA . ILE A 1 70 ? -12.796 5.061 16.061 1.00 92.56 70 ILE A CA 1
ATOM 601 C C . ILE A 1 70 ? -12.965 6.053 14.917 1.00 92.56 70 ILE A C 1
ATOM 603 O O . ILE A 1 70 ? -14.012 6.680 14.774 1.00 92.56 70 ILE A O 1
ATOM 607 N N . SER A 1 71 ? -11.916 6.202 14.118 1.00 90.88 71 SER A N 1
ATOM 608 C CA . SER A 1 71 ? -11.917 7.026 12.912 1.00 90.88 71 SER A CA 1
ATOM 609 C C . SER A 1 71 ? -12.138 6.120 11.712 1.00 90.88 71 SER A C 1
ATOM 611 O O . SER A 1 71 ? -11.294 5.271 11.456 1.00 90.88 71 SER A O 1
ATOM 613 N N . VAL A 1 72 ? -13.242 6.290 10.993 1.00 91.38 72 VAL A N 1
ATOM 614 C CA . VAL A 1 72 ? -13.567 5.546 9.769 1.00 91.38 72 VAL A CA 1
ATOM 615 C C . VAL A 1 72 ? -13.443 6.492 8.584 1.00 91.38 72 VAL A C 1
ATOM 617 O O . VAL A 1 72 ? -14.051 7.561 8.581 1.00 91.38 72 VAL A O 1
ATOM 620 N N . PHE A 1 73 ? -12.669 6.122 7.572 1.00 88.31 73 PHE A N 1
ATOM 621 C CA . PHE A 1 73 ? -12.442 6.952 6.391 1.00 88.31 73 PHE A CA 1
ATOM 622 C C . PHE A 1 73 ? -12.536 6.111 5.117 1.00 88.31 73 PHE A C 1
ATOM 624 O O . PHE A 1 73 ? -12.217 4.925 5.137 1.00 88.31 73 PHE A O 1
ATOM 631 N N . PRO A 1 74 ? -12.996 6.698 3.999 1.00 83.56 74 PRO A N 1
ATOM 632 C CA . PRO A 1 74 ? -13.045 5.985 2.733 1.00 83.56 74 PRO A CA 1
ATOM 633 C C . PRO A 1 74 ? -11.621 5.680 2.259 1.00 83.56 74 PRO A C 1
ATOM 635 O O . PRO A 1 74 ? -10.816 6.591 2.036 1.00 83.56 74 PRO A O 1
ATOM 638 N N . GLU A 1 75 ? -11.319 4.404 2.072 1.00 76.81 75 GLU A N 1
ATOM 639 C CA . GLU A 1 75 ? -10.066 3.943 1.503 1.00 76.81 75 GLU A CA 1
ATOM 640 C C . GLU A 1 75 ? -10.106 4.163 -0.015 1.00 76.81 75 GLU A C 1
ATOM 642 O O . GLU A 1 75 ? -10.856 3.535 -0.763 1.00 76.81 75 GLU A O 1
ATOM 647 N N . ARG A 1 76 ? -9.320 5.126 -0.510 1.00 67.75 76 ARG A N 1
ATOM 648 C CA . ARG A 1 76 ? -9.217 5.387 -1.951 1.00 67.75 76 ARG A CA 1
ATOM 649 C C . ARG A 1 76 ? -8.127 4.522 -2.559 1.00 67.75 76 ARG A C 1
ATOM 651 O O . ARG A 1 76 ? -7.016 4.994 -2.792 1.00 67.75 76 ARG A O 1
ATOM 658 N N . HIS A 1 77 ? -8.461 3.280 -2.885 1.00 68.06 77 HIS A N 1
ATOM 659 C CA . HIS A 1 77 ? -7.546 2.430 -3.634 1.00 68.06 77 HIS A CA 1
ATOM 660 C C . HIS A 1 77 ? -7.661 2.710 -5.141 1.00 68.06 77 HIS A C 1
ATOM 662 O O . HIS A 1 77 ? -8.558 2.223 -5.828 1.00 68.06 77 HIS A O 1
ATOM 668 N N . ASN A 1 78 ? -6.759 3.535 -5.684 1.00 79.50 78 ASN A N 1
ATOM 669 C CA . ASN A 1 78 ? -6.710 3.783 -7.125 1.00 79.50 78 ASN A CA 1
ATOM 670 C C . ASN A 1 78 ? -5.798 2.757 -7.810 1.00 79.50 78 ASN A C 1
ATOM 672 O O . ASN A 1 78 ? -4.611 2.998 -8.025 1.00 79.50 78 ASN A O 1
ATOM 676 N N . ILE A 1 79 ? -6.384 1.615 -8.175 1.00 85.44 79 ILE A N 1
ATOM 677 C CA . ILE A 1 79 ? -5.705 0.512 -8.877 1.00 85.44 79 ILE A CA 1
ATOM 678 C C . ILE A 1 79 ? -4.953 1.015 -10.115 1.00 85.44 79 ILE A C 1
ATOM 680 O O . ILE A 1 79 ? -3.831 0.585 -10.374 1.00 85.44 79 ILE A O 1
ATOM 684 N N . THR A 1 80 ? -5.530 1.966 -10.853 1.00 90.12 80 THR A N 1
ATOM 685 C CA . THR A 1 80 ? -4.906 2.538 -12.051 1.00 90.12 80 THR A CA 1
ATOM 686 C C . THR A 1 80 ? -3.576 3.209 -11.726 1.00 90.12 80 THR A C 1
ATOM 688 O O . THR A 1 80 ? -2.600 3.002 -12.442 1.00 90.12 80 THR A O 1
ATOM 691 N N . VAL A 1 81 ? -3.508 3.974 -10.633 1.00 90.75 81 VAL A N 1
ATOM 692 C CA . VAL A 1 81 ? -2.260 4.616 -10.191 1.00 90.75 81 VAL A CA 1
ATOM 693 C C . VAL A 1 81 ? -1.217 3.561 -9.832 1.00 90.75 81 VAL A C 1
ATOM 695 O O . VAL A 1 81 ? -0.078 3.666 -10.278 1.00 90.75 81 VAL A O 1
ATOM 698 N N . ASN A 1 82 ? -1.609 2.511 -9.108 1.00 89.81 82 ASN A N 1
ATOM 699 C CA . ASN A 1 82 ? -0.696 1.441 -8.701 1.00 89.81 82 ASN A CA 1
ATOM 700 C C . ASN A 1 82 ? -0.132 0.675 -9.906 1.00 89.81 82 ASN A C 1
ATOM 702 O O . ASN A 1 82 ? 1.068 0.422 -9.964 1.00 89.81 82 ASN A O 1
ATOM 706 N N . ILE A 1 83 ? -0.968 0.372 -10.905 1.00 91.94 83 ILE A N 1
ATOM 707 C CA . ILE A 1 83 ? -0.532 -0.276 -12.151 1.00 91.94 83 ILE A CA 1
ATOM 708 C C . ILE A 1 83 ? 0.431 0.626 -12.928 1.00 91.94 83 ILE A C 1
ATOM 710 O O . ILE A 1 83 ? 1.470 0.157 -13.392 1.00 91.94 83 ILE A O 1
ATOM 714 N N . ILE A 1 84 ? 0.112 1.919 -13.059 1.00 95.69 84 ILE A N 1
ATOM 715 C CA . ILE A 1 84 ? 0.981 2.885 -13.743 1.00 95.69 84 ILE A CA 1
ATOM 716 C C . ILE A 1 84 ? 2.336 2.965 -13.038 1.00 95.69 84 ILE A C 1
ATOM 718 O O . ILE A 1 84 ? 3.368 2.867 -13.698 1.00 95.69 84 ILE A O 1
ATOM 722 N N . LEU A 1 85 ? 2.347 3.094 -11.709 1.00 93.75 85 LEU A N 1
ATOM 723 C CA . LEU A 1 85 ? 3.578 3.138 -10.923 1.00 93.75 85 LEU A CA 1
ATOM 724 C C . LEU A 1 85 ? 4.390 1.851 -11.082 1.00 93.75 85 LEU A C 1
ATOM 726 O O . LEU A 1 85 ? 5.575 1.937 -11.383 1.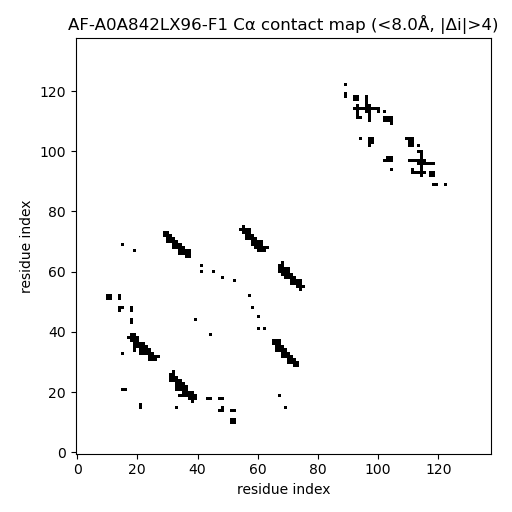00 93.75 85 LEU A O 1
ATOM 730 N N . ALA A 1 86 ? 3.764 0.677 -10.976 1.00 93.06 86 ALA A N 1
ATOM 731 C CA . ALA A 1 86 ? 4.443 -0.604 -11.158 1.00 93.06 86 ALA A CA 1
ATOM 732 C C . ALA A 1 86 ? 5.069 -0.737 -12.557 1.00 93.06 86 ALA A C 1
ATOM 734 O O . ALA A 1 86 ? 6.213 -1.175 -12.687 1.00 93.06 86 ALA A O 1
ATOM 735 N N . LEU A 1 87 ? 4.362 -0.300 -13.606 1.00 95.69 87 LEU A N 1
ATOM 736 C CA . LEU A 1 87 ? 4.891 -0.290 -14.969 1.00 95.69 87 LEU A CA 1
ATOM 737 C C . LEU A 1 87 ? 6.072 0.681 -15.112 1.00 95.69 87 LEU A C 1
ATOM 739 O O . LEU A 1 87 ? 7.094 0.318 -15.695 1.00 95.69 87 LEU A O 1
ATOM 743 N N . LEU A 1 88 ? 5.969 1.893 -14.555 1.00 96.38 88 LEU A N 1
ATOM 744 C CA . LEU A 1 88 ? 7.075 2.856 -14.534 1.00 96.38 88 LEU A CA 1
ATOM 745 C C . LEU A 1 88 ? 8.288 2.299 -13.778 1.00 96.38 88 LEU A C 1
ATOM 747 O O . LEU A 1 88 ? 9.426 2.466 -14.225 1.00 96.38 88 LEU A O 1
ATOM 751 N N . THR A 1 89 ? 8.074 1.600 -12.664 1.00 95.19 89 THR A N 1
ATOM 752 C CA . THR A 1 89 ? 9.142 0.937 -11.910 1.00 95.19 89 THR A CA 1
ATOM 753 C C . THR A 1 89 ? 9.787 -0.172 -12.736 1.00 95.19 89 THR A C 1
ATOM 755 O O . THR A 1 89 ? 11.012 -0.235 -12.830 1.00 95.19 89 THR A O 1
ATOM 758 N N . PHE A 1 90 ? 8.999 -1.020 -13.397 1.00 96.19 90 PHE A N 1
ATOM 759 C CA . PHE A 1 90 ? 9.525 -2.078 -14.260 1.00 96.19 90 PHE A CA 1
ATOM 760 C C . PHE A 1 90 ? 10.371 -1.512 -15.412 1.00 96.19 90 PHE A C 1
ATOM 762 O O . PHE A 1 90 ? 11.496 -1.956 -15.644 1.00 96.19 90 PHE A O 1
ATOM 769 N N . LEU A 1 91 ? 9.879 -0.476 -16.096 1.00 95.56 91 LEU A N 1
ATOM 770 C CA . LEU A 1 91 ? 10.596 0.163 -17.201 1.00 95.56 91 LEU A CA 1
ATOM 771 C C . LEU A 1 91 ? 11.881 0.859 -16.739 1.00 95.56 91 LEU A C 1
ATOM 773 O O . LEU A 1 91 ? 12.933 0.673 -17.350 1.00 95.56 91 LEU A O 1
ATOM 777 N N . SER A 1 92 ? 11.824 1.622 -15.646 1.00 95.12 92 SER A N 1
ATOM 778 C CA . SER A 1 92 ? 12.994 2.333 -15.111 1.00 95.12 92 SER A CA 1
ATOM 779 C C . SER A 1 92 ? 14.074 1.373 -14.610 1.00 95.12 92 SER A C 1
ATOM 781 O O . SER A 1 92 ? 15.254 1.556 -14.906 1.00 95.12 92 SER A O 1
ATOM 783 N N . THR A 1 93 ? 13.686 0.298 -13.925 1.00 95.88 93 THR A N 1
ATOM 784 C CA . THR A 1 93 ? 14.627 -0.732 -13.462 1.00 95.88 93 THR A CA 1
ATOM 785 C C . THR A 1 93 ? 15.198 -1.544 -14.620 1.00 95.88 93 THR A C 1
ATOM 787 O O . THR A 1 93 ? 16.383 -1.862 -14.598 1.00 95.88 93 THR A O 1
ATOM 790 N N . THR A 1 94 ? 14.418 -1.816 -15.670 1.00 96.25 94 THR A N 1
ATOM 791 C CA . THR A 1 94 ? 14.928 -2.439 -16.904 1.00 96.25 94 THR A CA 1
ATOM 792 C C . THR A 1 94 ? 15.947 -1.528 -17.594 1.00 96.25 94 THR A C 1
ATOM 794 O O . THR A 1 94 ? 17.013 -1.991 -17.993 1.00 96.25 94 THR A O 1
ATOM 797 N N . PHE A 1 95 ? 15.680 -0.222 -17.673 1.00 95.31 95 PHE A N 1
ATOM 798 C CA . PHE A 1 95 ? 16.619 0.755 -18.229 1.00 95.31 95 PHE A CA 1
ATOM 799 C C . PHE A 1 95 ? 17.939 0.793 -17.449 1.00 95.31 95 PHE A C 1
ATOM 801 O O . PHE A 1 95 ? 19.009 0.603 -18.030 1.00 95.31 95 PHE A O 1
ATOM 808 N N . VAL A 1 96 ? 17.878 0.937 -16.124 1.00 95.31 96 VAL A N 1
ATOM 809 C CA . VAL A 1 96 ? 19.077 0.890 -15.271 1.00 95.31 96 VAL A CA 1
ATOM 810 C C . VAL A 1 96 ? 19.800 -0.452 -15.419 1.00 95.31 96 VAL A C 1
ATOM 812 O O . VAL A 1 96 ? 21.016 -0.475 -15.590 1.00 95.31 96 VAL A O 1
ATOM 815 N N . GLY A 1 97 ? 19.061 -1.563 -15.451 1.00 95.31 97 GLY A N 1
ATOM 816 C CA . GLY A 1 97 ? 19.616 -2.897 -15.659 1.00 95.31 97 GLY A CA 1
ATOM 817 C C . GLY A 1 97 ? 20.405 -3.010 -16.963 1.00 95.31 97 GLY A C 1
ATOM 818 O O . GLY A 1 97 ? 21.508 -3.545 -16.961 1.00 95.31 97 GLY A O 1
ATOM 819 N N . SER A 1 98 ? 19.899 -2.466 -18.074 1.00 95.06 98 SER A N 1
ATOM 820 C CA . SER A 1 98 ? 20.631 -2.489 -19.350 1.00 95.06 98 SER A CA 1
ATOM 821 C C . SER A 1 98 ? 21.940 -1.697 -19.295 1.00 95.06 98 SER A C 1
ATOM 823 O O . SER A 1 98 ? 22.962 -2.184 -19.782 1.00 95.06 98 SER A O 1
ATOM 825 N N . LEU A 1 99 ? 21.953 -0.551 -18.604 1.00 93.94 99 LEU A N 1
ATOM 826 C CA . LEU A 1 99 ? 23.173 0.231 -18.393 1.00 93.94 99 LEU A CA 1
ATOM 827 C C . LEU A 1 99 ? 24.217 -0.543 -17.575 1.00 93.94 99 LEU A C 1
ATOM 829 O O . LEU A 1 99 ? 25.402 -0.480 -17.891 1.00 93.94 99 LEU A O 1
ATOM 833 N N . MET A 1 100 ? 23.794 -1.333 -16.580 1.00 92.56 100 MET A N 1
ATOM 834 C CA . MET A 1 100 ? 24.703 -2.190 -15.801 1.00 92.56 100 MET A CA 1
ATOM 835 C C . MET A 1 100 ? 25.390 -3.267 -16.655 1.00 92.56 100 MET A C 1
ATOM 837 O O . MET A 1 100 ? 26.503 -3.681 -16.342 1.00 92.56 100 MET A O 1
ATOM 841 N N . PHE A 1 101 ? 24.764 -3.689 -17.757 1.00 90.62 101 PHE A N 1
ATOM 842 C CA . PHE A 1 101 ? 25.356 -4.602 -18.739 1.00 90.62 101 PHE A CA 1
ATOM 843 C C . PHE A 1 101 ? 26.147 -3.877 -19.845 1.00 90.62 101 PHE A C 1
ATOM 845 O O . PHE A 1 101 ? 26.427 -4.480 -20.881 1.00 90.62 101 PHE A O 1
ATOM 852 N N . ASN A 1 102 ? 26.507 -2.599 -19.647 1.00 89.88 102 ASN A N 1
ATOM 853 C CA . ASN A 1 102 ? 27.126 -1.726 -20.656 1.00 89.88 102 ASN A CA 1
ATOM 854 C C . ASN A 1 102 ? 26.335 -1.668 -21.978 1.00 89.88 102 ASN A C 1
ATOM 856 O O . ASN A 1 102 ? 26.898 -1.438 -23.046 1.00 89.88 102 ASN A O 1
ATOM 860 N N . ALA A 1 103 ? 25.023 -1.898 -21.923 1.00 90.75 103 ALA A N 1
ATOM 861 C CA . ALA A 1 103 ? 24.150 -1.883 -23.082 1.00 90.75 103 ALA A CA 1
ATOM 862 C C . ALA A 1 103 ? 23.380 -0.557 -23.087 1.00 90.75 103 ALA A C 1
ATOM 864 O O . ALA A 1 103 ? 22.520 -0.354 -22.235 1.00 90.75 103 ALA A O 1
ATOM 865 N N . ASN A 1 104 ? 23.702 0.351 -24.016 1.00 90.88 104 ASN A N 1
ATOM 866 C CA . ASN A 1 104 ? 23.093 1.682 -24.084 1.00 90.88 104 ASN A CA 1
ATOM 867 C C . ASN A 1 104 ? 21.758 1.665 -24.864 1.00 90.88 104 ASN A C 1
ATOM 869 O O . ASN A 1 104 ? 21.773 1.596 -26.097 1.00 90.88 104 ASN A O 1
ATOM 873 N N . PRO A 1 105 ? 20.590 1.786 -24.203 1.00 88.81 105 PRO A N 1
ATOM 874 C CA . PRO A 1 105 ? 19.294 1.739 -24.881 1.00 88.81 105 PRO A CA 1
ATOM 875 C C . PRO A 1 105 ? 19.005 2.990 -25.714 1.00 88.81 105 PRO A C 1
ATOM 877 O O . PRO A 1 105 ? 18.116 2.956 -26.561 1.00 88.81 105 PRO A O 1
ATOM 880 N N . LEU A 1 106 ? 19.732 4.090 -25.472 1.00 90.75 106 LEU A N 1
ATOM 881 C CA . LEU A 1 106 ? 19.590 5.334 -26.233 1.00 90.75 106 LEU A CA 1
ATOM 882 C C . LEU A 1 106 ? 20.175 5.210 -27.644 1.00 90.75 106 LEU A C 1
ATOM 884 O O . LEU A 1 106 ? 19.694 5.864 -28.563 1.00 90.75 106 LEU A O 1
ATOM 888 N N . GLU A 1 107 ? 21.194 4.368 -27.819 1.00 90.31 107 GLU A N 1
ATOM 889 C CA . GLU A 1 107 ? 21.789 4.081 -29.129 1.00 90.31 107 GLU A CA 1
ATOM 890 C C . GLU A 1 107 ? 20.987 3.026 -29.888 1.00 90.31 107 GLU A C 1
ATOM 892 O O . GLU A 1 107 ? 20.738 3.161 -31.085 1.00 90.31 107 GLU A O 1
ATOM 897 N N . ASN A 1 108 ? 20.565 1.970 -29.189 1.00 90.38 108 ASN A N 1
ATOM 898 C CA . ASN A 1 108 ? 19.737 0.923 -29.765 1.00 90.38 108 ASN A CA 1
ATOM 899 C C . ASN A 1 108 ? 18.656 0.487 -28.763 1.00 90.38 108 ASN A C 1
ATOM 901 O O . ASN A 1 108 ? 18.973 -0.217 -27.800 1.00 90.38 108 ASN A O 1
ATOM 905 N N . PRO A 1 109 ? 17.374 0.810 -29.011 1.00 89.12 109 PRO A N 1
ATOM 906 C CA . PRO A 1 109 ? 16.274 0.456 -28.116 1.00 89.12 109 PRO A CA 1
ATOM 907 C C . PRO A 1 109 ? 16.149 -1.045 -27.815 1.00 89.12 109 PRO A C 1
ATOM 909 O O . PRO A 1 109 ? 15.680 -1.417 -26.741 1.00 89.12 109 PRO A O 1
ATOM 912 N N . LEU A 1 110 ? 16.608 -1.928 -28.711 1.00 92.38 110 LEU A N 1
ATOM 913 C CA . LEU A 1 110 ? 16.600 -3.380 -28.476 1.00 92.38 110 LEU A CA 1
ATOM 914 C C . LEU A 1 110 ? 17.536 -3.795 -27.331 1.00 92.38 110 LEU A C 1
ATOM 916 O O . LEU A 1 110 ? 17.330 -4.844 -26.719 1.00 92.38 110 LEU A O 1
ATOM 920 N N . LEU A 1 111 ? 18.540 -2.974 -27.003 1.00 91.31 111 LEU A N 1
ATOM 921 C CA . LEU A 1 111 ? 19.448 -3.218 -25.882 1.00 91.31 111 LEU A CA 1
ATOM 922 C C . LEU A 1 111 ? 18.764 -3.087 -24.520 1.00 91.31 111 LEU A C 1
ATOM 924 O O . LEU A 1 111 ? 19.256 -3.666 -23.553 1.00 91.31 111 LEU A O 1
ATOM 928 N N . LEU A 1 112 ? 17.598 -2.436 -24.443 1.00 92.75 112 LEU A N 1
ATOM 929 C CA . LEU A 1 112 ? 16.794 -2.375 -23.221 1.00 92.75 112 LEU A CA 1
ATOM 930 C C . LEU A 1 112 ? 16.461 -3.779 -22.687 1.00 92.75 112 LEU A C 1
ATOM 932 O O . LEU A 1 112 ? 16.474 -4.011 -21.480 1.00 92.75 112 LEU A O 1
ATOM 936 N N . LEU A 1 113 ? 16.256 -4.751 -23.586 1.00 92.94 113 LEU A N 1
ATOM 937 C CA . LEU A 1 113 ? 15.964 -6.144 -23.230 1.00 92.94 113 LEU A CA 1
ATOM 938 C C . LEU A 1 113 ? 17.080 -6.797 -22.399 1.00 92.94 113 LEU A C 1
ATOM 940 O O . LEU A 1 113 ? 16.819 -7.744 -21.659 1.00 92.94 113 LEU A O 1
ATOM 944 N N . LYS A 1 114 ? 18.317 -6.283 -22.467 1.00 93.12 114 LYS A N 1
ATOM 945 C CA . LYS A 1 114 ? 19.438 -6.762 -21.644 1.00 93.12 114 LYS A CA 1
ATOM 946 C C . LYS A 1 114 ? 19.241 -6.477 -20.156 1.00 93.12 114 LYS A C 1
ATOM 948 O O . LYS A 1 114 ? 19.816 -7.184 -19.339 1.00 93.12 114 LYS A O 1
ATOM 953 N N . GLY A 1 115 ? 18.416 -5.493 -19.801 1.00 93.75 115 GLY A N 1
ATOM 954 C CA . GLY A 1 115 ? 18.082 -5.176 -18.415 1.00 93.75 115 GLY A CA 1
ATOM 955 C C . GLY A 1 115 ? 16.936 -5.993 -17.820 1.00 93.75 115 GLY A C 1
ATOM 956 O O . GLY A 1 115 ? 16.712 -5.923 -16.611 1.00 93.75 115 GLY A O 1
ATOM 957 N N . LEU A 1 116 ? 16.229 -6.795 -18.628 1.00 95.19 116 LEU A N 1
ATOM 958 C CA . LEU A 1 116 ? 15.106 -7.609 -18.152 1.00 95.19 116 LEU A CA 1
ATOM 959 C C . LEU A 1 116 ? 15.481 -8.564 -17.011 1.00 95.19 116 LEU A C 1
ATOM 961 O O . LEU A 1 116 ? 14.736 -8.594 -16.033 1.00 95.19 116 LEU A O 1
ATOM 965 N N . PRO A 1 117 ? 16.610 -9.305 -17.053 1.00 94.44 117 PRO A N 1
ATOM 966 C CA . PRO A 1 117 ? 16.968 -10.213 -15.963 1.00 94.44 117 PRO A CA 1
ATOM 967 C C . PRO A 1 117 ? 17.079 -9.505 -14.604 1.00 94.44 117 PRO A C 1
ATOM 969 O O . PRO A 1 117 ? 16.687 -10.066 -13.581 1.00 94.44 117 PRO A O 1
ATOM 972 N N . PHE A 1 118 ? 17.563 -8.258 -14.595 1.00 94.12 118 PHE A N 1
ATOM 973 C CA . PHE A 1 118 ? 17.666 -7.443 -13.385 1.00 94.12 118 PHE A CA 1
ATOM 974 C C . PHE A 1 118 ? 16.286 -7.016 -12.875 1.00 94.12 118 PHE A C 1
ATOM 976 O O . PHE A 1 118 ? 15.946 -7.279 -11.721 1.00 94.12 118 PHE A O 1
ATOM 983 N N . SER A 1 119 ? 15.470 -6.408 -13.742 1.00 96.25 119 SER A N 1
ATOM 984 C CA . SER A 1 119 ? 14.138 -5.927 -13.363 1.00 96.25 119 SER A CA 1
ATOM 985 C C . SER A 1 119 ? 13.221 -7.065 -12.907 1.00 96.25 119 SER A C 1
ATOM 987 O O . SER A 1 119 ? 12.578 -6.951 -11.867 1.00 96.25 119 SER A O 1
ATOM 989 N N . VAL A 1 120 ? 13.222 -8.201 -13.615 1.00 95.81 120 VAL A N 1
ATOM 990 C CA . VAL A 1 120 ? 12.429 -9.387 -13.250 1.00 95.81 120 VAL A CA 1
ATOM 991 C C . VAL A 1 120 ? 12.825 -9.910 -11.872 1.00 95.81 120 VAL A C 1
ATOM 993 O O . VAL A 1 120 ? 11.948 -10.179 -11.055 1.00 95.81 120 VAL A O 1
ATOM 996 N N . SER A 1 121 ? 14.127 -10.008 -11.587 1.00 95.50 121 SER A N 1
ATOM 997 C CA . SER A 1 121 ? 14.607 -10.448 -10.272 1.00 95.50 121 SER A CA 1
ATOM 998 C C . SER A 1 121 ? 14.134 -9.505 -9.162 1.00 95.50 121 SER A C 1
ATOM 1000 O O . SER A 1 121 ? 13.638 -9.960 -8.134 1.00 95.50 121 SER A O 1
ATOM 1002 N N . LEU A 1 122 ? 14.221 -8.190 -9.384 1.00 94.44 122 LEU A N 1
ATOM 1003 C CA . LEU A 1 122 ? 13.793 -7.185 -8.411 1.00 94.44 122 LEU A CA 1
ATOM 1004 C C . LEU A 1 122 ? 12.273 -7.199 -8.182 1.00 94.44 122 LEU A C 1
ATOM 1006 O O . LEU A 1 122 ? 11.827 -7.182 -7.035 1.00 94.44 122 LEU A O 1
ATOM 1010 N N . MET A 1 123 ? 11.478 -7.275 -9.254 1.00 94.38 123 MET A N 1
ATOM 1011 C CA . MET A 1 123 ? 10.019 -7.380 -9.160 1.00 94.38 123 MET A CA 1
ATOM 1012 C C . MET A 1 123 ? 9.590 -8.662 -8.448 1.00 94.38 123 MET A C 1
ATOM 1014 O O . MET A 1 123 ? 8.635 -8.641 -7.679 1.00 94.38 123 MET A O 1
ATOM 1018 N N . LEU A 1 124 ? 10.304 -9.771 -8.660 1.00 95.31 124 LEU A N 1
ATOM 1019 C CA . LEU A 1 124 ? 10.014 -11.032 -7.987 1.00 95.31 124 LEU A CA 1
ATOM 1020 C C . LEU A 1 124 ? 10.309 -10.946 -6.488 1.00 95.31 124 LEU A C 1
ATOM 1022 O O . LEU A 1 124 ? 9.488 -11.386 -5.688 1.00 95.31 124 LEU A O 1
ATOM 1026 N N . ILE A 1 125 ? 11.430 -10.342 -6.087 1.00 95.69 125 ILE A N 1
ATOM 1027 C CA . ILE A 1 125 ? 11.758 -10.142 -4.667 1.00 95.69 125 ILE A CA 1
ATOM 1028 C C . ILE A 1 125 ? 10.692 -9.274 -3.984 1.00 95.69 125 ILE A C 1
ATOM 1030 O O . ILE A 1 125 ? 10.170 -9.657 -2.941 1.00 95.69 125 ILE A O 1
ATOM 1034 N N . LEU A 1 126 ? 10.323 -8.138 -4.583 1.00 92.62 126 LEU A N 1
ATOM 1035 C CA . LEU A 1 126 ? 9.301 -7.244 -4.025 1.00 92.62 126 LEU A CA 1
ATOM 1036 C C . LEU A 1 126 ? 7.915 -7.898 -3.999 1.00 92.62 126 LEU A C 1
ATOM 1038 O O . LEU A 1 126 ? 7.215 -7.833 -2.994 1.00 92.62 126 LEU A O 1
ATOM 1042 N N . GLY A 1 127 ? 7.534 -8.570 -5.086 1.00 91.69 127 GLY A N 1
ATOM 1043 C CA . GLY A 1 127 ? 6.253 -9.259 -5.180 1.00 91.69 127 GLY A CA 1
ATOM 1044 C C . GLY A 1 127 ? 6.138 -10.387 -4.160 1.00 91.69 127 GLY A C 1
ATOM 1045 O O . GLY A 1 127 ? 5.136 -10.486 -3.463 1.00 91.69 127 GLY A O 1
ATOM 1046 N N . THR A 1 128 ? 7.175 -11.213 -4.018 1.00 95.50 128 THR A N 1
ATOM 1047 C CA . THR A 1 128 ? 7.191 -12.282 -3.007 1.00 95.50 128 THR A CA 1
ATOM 1048 C C . THR A 1 128 ? 7.212 -11.737 -1.582 1.00 95.50 128 THR A C 1
ATOM 1050 O O . THR A 1 128 ? 6.575 -12.334 -0.720 1.00 95.50 128 THR A O 1
ATOM 1053 N N . HIS A 1 129 ? 7.869 -10.600 -1.331 1.00 90.56 129 HIS A N 1
ATOM 1054 C CA . HIS A 1 129 ? 7.834 -9.923 -0.033 1.00 90.56 129 HIS A CA 1
ATOM 1055 C C . HIS A 1 129 ? 6.409 -9.513 0.356 1.00 90.56 129 HIS A C 1
ATOM 1057 O O . HIS A 1 129 ? 5.954 -9.823 1.454 1.00 90.56 129 HIS A O 1
ATOM 1063 N N . GLU A 1 130 ? 5.684 -8.886 -0.568 1.00 88.38 130 GLU A N 1
ATOM 1064 C CA . GLU A 1 130 ? 4.305 -8.460 -0.326 1.00 88.38 130 GLU A CA 1
ATOM 1065 C C . GLU A 1 130 ? 3.349 -9.657 -0.201 1.00 88.38 130 GLU A C 1
ATOM 1067 O O . GLU A 1 130 ? 2.517 -9.721 0.704 1.00 88.38 130 GLU A O 1
ATOM 1072 N N . LEU A 1 131 ? 3.515 -10.670 -1.059 1.00 90.69 131 LEU A N 1
ATOM 1073 C CA . LEU A 1 131 ? 2.746 -11.912 -0.978 1.00 90.69 131 LEU A CA 1
ATOM 1074 C C . LEU A 1 131 ? 2.980 -12.639 0.352 1.00 90.69 131 LEU A C 1
ATOM 1076 O O . LEU A 1 131 ? 2.037 -13.197 0.908 1.00 90.69 131 LEU A O 1
ATOM 1080 N N . ALA A 1 132 ? 4.203 -12.625 0.887 1.00 88.44 132 ALA A N 1
ATOM 1081 C CA . ALA A 1 132 ? 4.506 -13.236 2.177 1.00 88.44 132 ALA A CA 1
ATOM 1082 C C . ALA A 1 132 ? 3.723 -12.574 3.320 1.00 88.44 132 ALA A C 1
ATOM 1084 O O . ALA A 1 132 ? 3.198 -13.289 4.172 1.00 88.44 132 ALA A O 1
ATOM 1085 N N . HIS A 1 133 ? 3.571 -11.244 3.309 1.00 83.06 133 HIS A N 1
ATOM 1086 C CA . HIS A 1 133 ? 2.715 -10.542 4.275 1.00 83.06 133 HIS A CA 1
ATOM 1087 C C . HIS A 1 133 ? 1.250 -10.944 4.131 1.00 83.06 133 HIS A C 1
ATOM 1089 O O . HIS A 1 133 ? 0.595 -11.224 5.134 1.00 83.06 133 HIS A O 1
ATOM 1095 N N . TYR A 1 134 ? 0.744 -11.052 2.900 1.00 85.25 134 TYR A N 1
ATOM 1096 C CA . TYR A 1 134 ? -0.631 -11.497 2.660 1.00 85.25 134 TYR A CA 1
ATOM 1097 C C . TYR A 1 134 ? -0.883 -12.919 3.183 1.00 85.25 134 TYR A C 1
ATOM 1099 O O . TYR A 1 134 ? -1.894 -13.170 3.836 1.00 85.25 134 TYR A O 1
ATOM 1107 N N . PHE A 1 135 ? 0.050 -13.845 2.943 1.00 87.50 135 PHE A N 1
ATOM 1108 C CA . PHE A 1 135 ? -0.047 -15.210 3.461 1.00 87.50 135 PHE A CA 1
ATOM 1109 C C . PHE A 1 135 ? 0.113 -15.282 4.983 1.00 87.50 135 PHE A C 1
ATOM 1111 O O . PHE A 1 135 ? -0.571 -16.081 5.606 1.00 87.50 135 PHE A O 1
ATOM 1118 N N . ALA A 1 136 ? 0.985 -14.470 5.585 1.00 84.31 136 ALA A N 1
ATOM 1119 C CA . ALA A 1 136 ? 1.195 -14.455 7.034 1.00 84.31 136 ALA A CA 1
ATOM 1120 C C . ALA A 1 136 ? 0.057 -13.763 7.804 1.00 84.31 136 ALA A C 1
ATOM 1122 O O . ALA A 1 136 ? -0.150 -14.048 8.980 1.00 84.31 136 ALA A O 1
ATOM 1123 N N . SER A 1 137 ? -0.674 -12.852 7.155 1.00 73.06 137 SER A N 1
ATOM 1124 C CA . SER A 1 137 ? -1.843 -12.179 7.728 1.00 73.06 137 SER A CA 1
ATOM 1125 C C . SER A 1 137 ? -3.142 -13.001 7.619 1.00 73.06 137 SER A C 1
ATOM 1127 O O . SER A 1 137 ? -4.184 -12.521 8.084 1.00 73.06 137 SER A O 1
ATOM 1129 N N . LYS A 1 138 ? -3.114 -14.186 6.999 1.00 52.12 138 LYS A N 1
ATOM 1130 C CA . LYS A 1 138 ? -4.260 -15.096 6.863 1.00 52.12 138 LYS A CA 1
ATOM 1131 C C . LYS A 1 138 ? -4.111 -16.308 7.774 1.00 52.12 138 LYS A C 1
ATOM 1133 O O . LYS A 1 138 ? -5.118 -16.642 8.434 1.00 52.12 138 LYS A O 1
#

Solvent-accessible surface area (backbone atoms only — not comparable to full-atom values): 7640 Å² total; per-residue (Å²): 133,83,76,96,51,65,70,58,54,52,47,48,51,52,42,48,56,72,32,22,54,69,81,47,77,49,77,56,99,78,27,43,38,36,33,19,41,56,76,57,53,73,68,56,38,47,54,50,39,67,71,57,45,57,90,57,44,45,75,47,80,46,80,55,97,79,31,34,36,42,36,39,33,72,48,83,79,58,62,67,58,54,52,52,51,52,50,52,49,47,53,52,39,13,49,53,29,5,50,75,70,76,27,59,38,89,85,38,65,77,32,32,63,67,1,40,71,52,26,53,52,52,51,48,53,52,49,51,54,53,50,50,51,57,60,73,75,102

pLDDT: mean 87.27, std 10.72, range [35.0, 96.38]

Mean predicted aligned error: 9.29 Å

Sequence (138 aa):
MEPKDTWKFWKIEEAVRNCIEVYDRREERGALHYFGIPKMSKKEAYEILKSKLPEEYDFVIHEIHESFIISVFPERHNITVNIILALLTFLSTTFVGSLMFNANPLENPLLLLKGLPFSVSLMLILGTHELAHYFASK

Nearest PDB structures (foldseek):
  8ure-assembly1_G  TM=3.763E-01  e=5.726E-02  synthetic construct
  6tc5-assembly1_AAA  TM=3.699E-01  e=3.664E-01  Sorghum bicolor
  6tby-assembly1_AAA  TM=3.754E-01  e=3.664E-01  Sorghum bicolor
  4r29-assembly4_D  TM=3.418E-01  e=8.420E-01  Escherichia coli O157:H7
  9c5c-assembly1_M  TM=2.831E-01  e=2.344E+00  Homo sapiens